Protein AF-A0A1X1VNE7-F1 (afdb_monomer_lite)

Foldseek 3Di:
DDDDDPDDPPPDDDDLVVLVVVLVVLVVVLCVCVVDPVSLVVQLVVCVVVVHDPSSVVSVVVSVVSVVVSVVSVVVSVVVVVVVD

Sequence (85 aa):
MTSNHPGEPATIAYPIGSLVHLAELLGEIDEFLRSGTDVTDLLTVFMTRRGRAHPGFRACNLIDDLSFTAHHIHCLVDDIVRQRS

Secondary structure (DSSP, 8-state):
---------------HHHHHHHHHHHHHHHHHHHS-HHHHHHHHHHHHHTT-SSHHHHHHHHHHHHHHHHHHHHHHHHHHHHHT-

Structure (mmCIF, N/CA/C/O backbone):
data_AF-A0A1X1VNE7-F1
#
_entry.id   AF-A0A1X1VNE7-F1
#
loop_
_atom_site.group_PDB
_atom_site.id
_atom_site.type_symbol
_atom_site.label_atom_id
_atom_site.label_alt_id
_atom_site.label_comp_id
_atom_site.label_asym_id
_atom_site.label_entity_id
_atom_site.label_seq_id
_atom_site.pdbx_PDB_ins_code
_atom_site.Cartn_x
_atom_site.Cartn_y
_atom_site.Cartn_z
_atom_site.occupancy
_atom_site.B_iso_or_equiv
_atom_site.auth_seq_id
_atom_site.auth_comp_id
_atom_site.auth_asym_id
_atom_site.auth_atom_id
_atom_site.pdbx_PDB_model_num
ATOM 1 N N . MET A 1 1 ? 8.765 43.460 -13.869 1.00 39.00 1 MET A N 1
ATOM 2 C CA . MET A 1 1 ? 7.975 42.317 -14.374 1.00 39.00 1 MET A CA 1
ATOM 3 C C . MET A 1 1 ? 8.899 41.114 -14.476 1.00 39.00 1 MET A C 1
ATOM 5 O O . MET A 1 1 ? 9.622 40.994 -15.453 1.00 39.00 1 MET A O 1
ATOM 9 N N . THR A 1 2 ? 8.959 40.281 -13.439 1.00 49.00 2 THR A N 1
ATOM 10 C CA . THR A 1 2 ? 9.710 39.017 -13.453 1.00 49.00 2 THR A CA 1
ATOM 11 C C . THR A 1 2 ? 8.749 37.904 -13.848 1.00 49.00 2 THR A C 1
ATOM 13 O O . THR A 1 2 ? 7.790 37.624 -13.133 1.00 49.00 2 THR A O 1
ATOM 16 N N . SER A 1 3 ? 8.971 37.326 -15.026 1.00 48.28 3 SER A N 1
ATOM 17 C CA . SER A 1 3 ? 8.251 36.149 -15.505 1.00 48.28 3 SER A CA 1
ATOM 18 C C . SER A 1 3 ? 8.655 34.944 -14.653 1.00 48.28 3 SER A C 1
ATOM 20 O O . SER A 1 3 ? 9.791 34.488 -14.749 1.00 48.28 3 SER A O 1
ATOM 22 N N . ASN A 1 4 ? 7.741 34.433 -13.827 1.00 47.62 4 ASN A N 1
ATOM 23 C CA . ASN A 1 4 ? 7.891 33.127 -13.187 1.00 47.62 4 ASN A CA 1
ATOM 24 C C . ASN A 1 4 ? 7.742 32.052 -14.267 1.00 47.62 4 ASN A C 1
ATOM 26 O O . ASN A 1 4 ? 6.636 31.796 -14.738 1.00 47.62 4 ASN A O 1
ATOM 30 N N . HIS A 1 5 ? 8.851 31.438 -14.674 1.00 59.19 5 HIS A N 1
ATOM 31 C CA . HIS A 1 5 ? 8.796 30.184 -15.416 1.00 59.19 5 HIS A CA 1
ATOM 32 C C . HIS A 1 5 ? 8.375 29.087 -14.421 1.00 59.19 5 HIS A C 1
ATOM 34 O O . HIS A 1 5 ? 9.033 28.955 -13.384 1.00 59.19 5 HIS A O 1
ATOM 40 N N . PRO A 1 6 ? 7.272 28.352 -14.651 1.00 60.47 6 PRO A N 1
ATOM 41 C CA . PRO A 1 6 ? 6.917 27.227 -13.798 1.00 60.47 6 PRO A CA 1
ATOM 42 C C . PRO A 1 6 ? 8.030 26.189 -13.950 1.00 60.47 6 PRO A C 1
ATOM 44 O O . PRO A 1 6 ? 8.276 25.715 -15.056 1.00 60.47 6 PRO A O 1
ATOM 47 N N . GLY A 1 7 ? 8.765 25.925 -12.866 1.00 56.50 7 GLY A N 1
ATOM 48 C CA . GLY A 1 7 ? 9.894 25.001 -12.880 1.00 56.50 7 GLY A CA 1
ATOM 49 C C . GLY A 1 7 ? 9.462 23.660 -13.461 1.00 56.50 7 GLY A C 1
ATOM 50 O O . GLY A 1 7 ? 8.518 23.050 -12.957 1.00 56.50 7 GLY A O 1
ATOM 51 N N . GLU A 1 8 ? 10.121 23.237 -14.538 1.00 58.25 8 GLU A N 1
ATOM 52 C CA . GLU A 1 8 ? 9.934 21.900 -15.086 1.00 58.25 8 GLU A CA 1
ATOM 53 C C . GLU A 1 8 ? 10.126 20.872 -13.962 1.00 58.25 8 GLU A C 1
ATOM 55 O O . GLU A 1 8 ? 11.021 21.041 -13.123 1.00 58.25 8 GLU A O 1
ATOM 60 N N . PRO A 1 9 ? 9.288 19.823 -13.896 1.00 62.03 9 PRO A N 1
ATOM 61 C CA . PRO A 1 9 ? 9.457 18.782 -12.901 1.00 62.03 9 PRO A CA 1
ATOM 62 C C . PRO A 1 9 ? 10.845 18.171 -13.080 1.00 62.03 9 PRO A C 1
ATOM 64 O O . PRO A 1 9 ? 11.154 17.575 -14.114 1.00 62.03 9 PRO A O 1
ATOM 67 N N . ALA A 1 10 ? 11.695 18.343 -12.068 1.00 60.41 10 ALA A N 1
ATOM 68 C CA . ALA A 1 10 ? 13.009 17.731 -12.042 1.00 60.41 10 ALA A CA 1
ATOM 69 C C . ALA A 1 10 ? 12.830 16.215 -12.185 1.00 60.41 10 ALA A C 1
ATOM 71 O O . ALA A 1 10 ? 12.298 15.550 -11.296 1.00 60.41 10 ALA A O 1
ATOM 72 N N . THR A 1 11 ? 13.234 15.676 -13.333 1.00 65.06 11 THR A N 1
ATOM 73 C CA . THR A 1 11 ? 13.165 14.239 -13.585 1.00 65.06 11 THR A CA 1
ATOM 74 C C . THR A 1 11 ? 14.314 13.590 -12.828 1.00 65.06 11 THR A C 1
ATOM 76 O O . THR A 1 11 ? 15.470 13.661 -13.245 1.00 65.06 11 THR A O 1
ATOM 79 N N . ILE A 1 12 ? 14.012 13.000 -11.672 1.00 68.69 12 ILE A N 1
ATOM 80 C CA . ILE A 1 12 ? 14.994 12.233 -10.908 1.00 68.69 12 ILE A CA 1
ATOM 81 C C . ILE A 1 12 ? 15.187 10.897 -11.627 1.00 68.69 12 ILE A C 1
ATOM 83 O O . ILE A 1 12 ? 14.300 10.046 -11.633 1.00 68.69 12 ILE A O 1
ATOM 87 N N . ALA A 1 13 ? 16.350 10.718 -12.250 1.00 72.75 13 ALA A N 1
ATOM 88 C CA . ALA A 1 13 ? 16.731 9.442 -12.836 1.00 72.75 13 ALA A CA 1
ATOM 89 C C . ALA A 1 13 ? 17.126 8.467 -11.717 1.00 72.75 13 ALA A C 1
ATOM 91 O O . ALA A 1 13 ? 18.176 8.619 -11.091 1.00 72.75 13 ALA A O 1
ATOM 92 N N . TYR A 1 14 ? 16.288 7.463 -11.465 1.00 74.50 14 TYR A N 1
ATOM 93 C CA . TYR A 1 14 ? 16.616 6.368 -10.556 1.00 74.50 14 TYR A CA 1
ATOM 94 C C . TYR A 1 14 ? 17.333 5.239 -11.310 1.00 74.50 14 TYR A C 1
ATOM 96 O O . TYR A 1 14 ? 16.913 4.877 -12.415 1.00 74.50 14 TYR A O 1
ATOM 104 N N . PRO A 1 15 ? 18.398 4.640 -10.744 1.00 85.62 15 PRO A N 1
ATOM 105 C CA . PRO A 1 15 ? 18.987 3.430 -11.304 1.00 85.62 15 PRO A CA 1
ATOM 106 C C . PRO A 1 15 ? 17.943 2.311 -11.389 1.00 85.62 15 PRO A C 1
ATOM 108 O O . PRO A 1 15 ? 17.231 2.052 -10.420 1.00 85.62 15 PRO A O 1
ATOM 111 N N . ILE A 1 16 ? 17.886 1.606 -12.524 1.00 85.31 16 ILE A N 1
ATOM 112 C CA . ILE A 1 16 ? 16.895 0.538 -12.751 1.00 85.31 16 ILE A CA 1
ATOM 113 C C . ILE A 1 16 ? 16.946 -0.546 -11.665 1.00 85.31 16 ILE A C 1
ATOM 115 O O . ILE A 1 16 ? 15.905 -0.986 -11.199 1.00 85.31 16 ILE A O 1
ATOM 119 N N . GLY A 1 17 ? 18.143 -0.909 -11.189 1.00 86.62 17 GLY A N 1
ATOM 120 C CA . GLY A 1 17 ? 18.301 -1.887 -10.108 1.00 86.62 17 GLY A CA 1
ATOM 121 C C . GLY A 1 17 ? 17.687 -1.424 -8.783 1.00 86.62 17 GLY A C 1
ATOM 122 O O . GLY A 1 17 ? 17.151 -2.237 -8.041 1.00 86.62 17 GLY A O 1
ATOM 123 N N . SER A 1 18 ? 17.691 -0.116 -8.508 1.00 89.88 18 SER A N 1
ATOM 124 C CA . SER A 1 18 ? 17.014 0.445 -7.334 1.00 89.88 18 SER A CA 1
ATOM 125 C C . SER A 1 18 ? 15.493 0.399 -7.474 1.00 89.88 18 SER A C 1
ATOM 127 O O . SER A 1 18 ? 14.811 0.169 -6.482 1.00 89.88 18 SER A O 1
ATOM 129 N N . LEU A 1 19 ? 14.961 0.588 -8.688 1.00 88.94 19 LEU A N 1
ATOM 130 C CA . LEU A 1 19 ? 13.525 0.461 -8.956 1.00 88.94 19 LEU A CA 1
ATOM 131 C C . LEU A 1 19 ? 13.052 -0.993 -8.863 1.00 88.94 19 LEU A C 1
ATOM 133 O O . LEU A 1 19 ? 11.998 -1.233 -8.289 1.00 88.94 19 LEU A O 1
ATOM 137 N N . VAL A 1 20 ? 13.845 -1.949 -9.361 1.00 90.25 20 VAL A N 1
ATOM 138 C CA . VAL A 1 20 ? 13.576 -3.392 -9.214 1.00 90.25 20 VAL A CA 1
ATOM 139 C C . VAL A 1 20 ? 13.492 -3.762 -7.735 1.00 90.25 20 VAL A C 1
ATOM 141 O O . VAL A 1 20 ? 12.481 -4.296 -7.296 1.00 90.25 20 VAL A O 1
ATOM 144 N N . HIS A 1 21 ? 14.508 -3.391 -6.952 1.00 92.38 21 HIS A N 1
ATOM 145 C CA . HIS A 1 21 ? 14.526 -3.687 -5.521 1.00 92.38 21 HIS A CA 1
ATOM 146 C C . HIS A 1 21 ? 13.362 -3.025 -4.766 1.00 92.38 21 HIS A C 1
ATOM 148 O O . HIS A 1 21 ? 12.783 -3.617 -3.859 1.00 92.38 21 HIS A O 1
ATOM 154 N N . LEU A 1 22 ? 12.996 -1.797 -5.146 1.00 92.69 22 LEU A N 1
ATOM 155 C CA . LEU A 1 22 ? 11.841 -1.115 -4.570 1.00 92.69 22 LEU A CA 1
ATOM 156 C C . LEU A 1 22 ? 10.528 -1.828 -4.920 1.00 92.69 22 LEU A C 1
ATOM 158 O O . LEU A 1 22 ? 9.670 -1.942 -4.052 1.00 92.69 22 LEU A O 1
ATOM 162 N N . ALA A 1 23 ? 10.373 -2.305 -6.157 1.00 91.62 23 ALA A N 1
ATOM 163 C CA . ALA A 1 23 ? 9.201 -3.071 -6.573 1.00 91.62 23 ALA A CA 1
ATOM 164 C C . ALA A 1 23 ? 9.054 -4.339 -5.720 1.00 91.62 23 ALA A C 1
ATOM 166 O O . ALA A 1 23 ? 8.011 -4.540 -5.108 1.00 91.62 23 ALA A O 1
ATOM 167 N N . GLU A 1 24 ? 10.133 -5.119 -5.599 1.00 93.69 24 GLU A N 1
ATOM 168 C CA . GLU A 1 24 ? 10.184 -6.333 -4.775 1.00 93.69 24 GLU A CA 1
ATOM 169 C C . GLU A 1 24 ? 9.801 -6.047 -3.317 1.00 93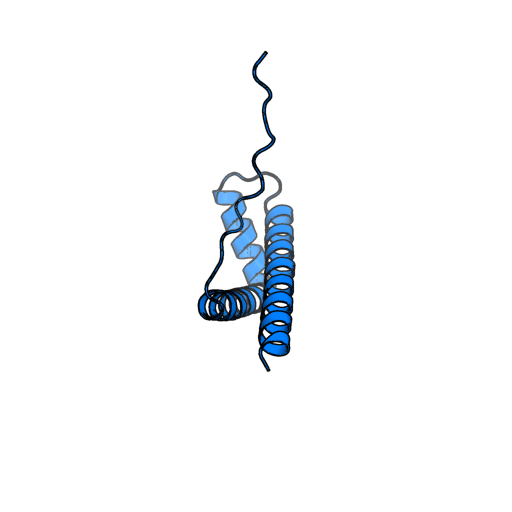.69 24 GLU A C 1
ATOM 171 O O . GLU A 1 24 ? 8.896 -6.683 -2.781 1.00 93.69 24 GLU A O 1
ATOM 176 N N . LEU A 1 25 ? 10.424 -5.038 -2.697 1.00 96.25 25 LEU A N 1
ATOM 177 C CA . LEU A 1 25 ? 10.132 -4.659 -1.314 1.00 96.25 25 LEU A CA 1
ATOM 178 C C . LEU A 1 25 ? 8.666 -4.251 -1.125 1.00 96.25 25 LEU A C 1
ATOM 180 O O . LEU A 1 25 ? 8.030 -4.639 -0.148 1.00 96.25 25 LEU A O 1
ATOM 184 N N . LEU A 1 26 ? 8.123 -3.441 -2.035 1.00 95.19 26 LEU A N 1
ATOM 185 C CA . LEU A 1 26 ? 6.729 -3.012 -1.953 1.00 95.19 26 LEU A CA 1
ATOM 186 C C . LEU A 1 26 ? 5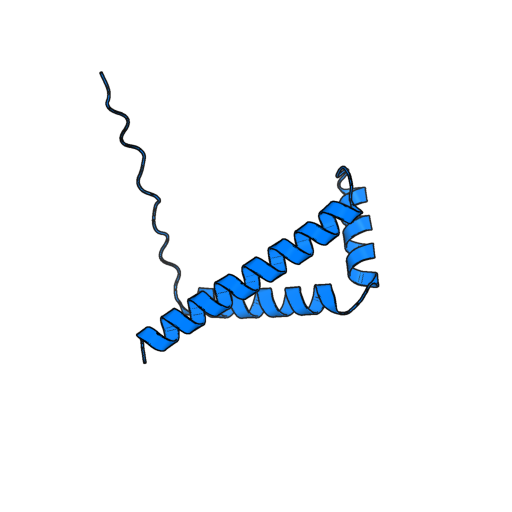.770 -4.187 -2.153 1.00 95.19 26 LEU A C 1
ATOM 188 O O . LEU A 1 26 ? 4.760 -4.238 -1.458 1.00 95.19 26 LEU A O 1
ATOM 192 N N . GLY A 1 27 ? 6.100 -5.130 -3.038 1.00 92.69 27 GLY A N 1
ATOM 193 C CA . GLY A 1 27 ? 5.349 -6.368 -3.231 1.00 92.69 27 GLY A CA 1
ATOM 194 C C . GLY A 1 27 ? 5.298 -7.228 -1.967 1.00 92.69 27 GLY A C 1
ATOM 195 O O . GLY A 1 27 ? 4.215 -7.643 -1.559 1.00 92.69 27 GLY A O 1
ATOM 196 N N . GLU A 1 28 ? 6.432 -7.424 -1.287 1.00 95.19 28 GLU A N 1
ATOM 197 C CA . GLU A 1 28 ? 6.481 -8.178 -0.025 1.00 95.19 28 GLU A CA 1
ATOM 198 C C . GLU A 1 28 ? 5.638 -7.525 1.079 1.00 95.19 28 GLU A C 1
ATOM 200 O O . GLU A 1 28 ? 4.903 -8.204 1.800 1.00 95.19 28 GLU A O 1
ATOM 205 N N . ILE A 1 29 ? 5.715 -6.196 1.219 1.00 94.00 29 ILE A N 1
ATOM 206 C CA . ILE A 1 29 ? 4.925 -5.473 2.225 1.00 94.00 29 ILE A CA 1
ATOM 207 C C . ILE A 1 29 ? 3.435 -5.544 1.872 1.00 94.00 29 ILE A C 1
ATOM 209 O O . ILE A 1 29 ? 2.605 -5.737 2.758 1.00 94.00 29 ILE A O 1
ATOM 213 N N . ASP A 1 30 ? 3.087 -5.405 0.596 1.00 92.06 30 ASP A N 1
ATOM 214 C CA . ASP A 1 30 ? 1.714 -5.492 0.104 1.00 92.06 30 ASP A CA 1
ATOM 215 C C . ASP A 1 30 ? 1.094 -6.873 0.376 1.00 92.06 30 ASP A C 1
ATOM 217 O O . ASP A 1 30 ? -0.023 -6.974 0.890 1.00 92.06 30 ASP A O 1
ATOM 221 N N . GLU A 1 31 ? 1.838 -7.949 0.117 1.00 91.06 31 GLU A N 1
ATOM 222 C CA . GLU A 1 31 ? 1.429 -9.311 0.466 1.00 91.06 31 GLU A CA 1
ATOM 223 C C . GLU A 1 31 ? 1.281 -9.482 1.985 1.00 91.06 31 GLU A C 1
ATOM 225 O O . GLU A 1 31 ? 0.258 -9.984 2.460 1.00 91.06 31 GLU A O 1
ATOM 230 N N . PHE A 1 32 ? 2.249 -8.991 2.765 1.00 90.81 32 PHE A N 1
ATOM 231 C CA . PHE A 1 32 ? 2.197 -9.043 4.224 1.00 90.81 32 PHE A CA 1
ATOM 232 C C . PHE A 1 32 ? 0.960 -8.330 4.786 1.00 90.81 32 PHE A C 1
ATOM 234 O O . PHE A 1 32 ? 0.269 -8.885 5.644 1.00 90.81 32 PHE A O 1
ATOM 241 N N . LEU A 1 33 ? 0.630 -7.134 4.290 1.00 88.81 33 LEU A N 1
ATOM 242 C CA . LEU A 1 33 ? -0.543 -6.383 4.745 1.00 88.81 33 LEU A CA 1
ATOM 243 C C . LEU A 1 33 ? -1.866 -7.082 4.404 1.00 88.81 33 LEU A C 1
ATOM 245 O O . LEU A 1 33 ? -2.843 -6.902 5.131 1.00 88.81 33 LEU A O 1
ATOM 249 N N . ARG A 1 34 ? -1.899 -7.911 3.352 1.00 83.19 34 ARG A N 1
ATOM 250 C CA . ARG A 1 34 ? -3.080 -8.708 2.975 1.00 83.19 34 ARG A CA 1
ATOM 251 C C . ARG A 1 34 ? -3.120 -10.110 3.577 1.00 83.19 34 ARG A C 1
ATOM 253 O O . ARG A 1 34 ? -4.123 -10.801 3.409 1.00 83.19 34 ARG A O 1
ATOM 260 N N . SER A 1 35 ? -2.080 -10.525 4.296 1.00 84.75 35 SER A N 1
ATOM 261 C CA . SER A 1 35 ? -1.976 -11.878 4.861 1.00 84.75 35 SER A CA 1
ATOM 262 C C . SER A 1 35 ? -3.046 -12.210 5.913 1.00 84.75 35 SER A C 1
ATOM 264 O O . SER A 1 35 ? -3.276 -13.386 6.196 1.00 84.75 35 SER A O 1
ATOM 266 N N . GLY A 1 36 ? -3.739 -11.210 6.474 1.00 77.62 36 GLY A N 1
ATOM 267 C CA . GLY A 1 36 ? -4.859 -11.446 7.383 1.00 77.62 36 GLY A CA 1
ATOM 268 C C . GLY A 1 36 ? -5.466 -10.186 8.003 1.00 77.62 36 GLY A C 1
ATOM 269 O O . GLY A 1 36 ? -4.892 -9.097 7.967 1.00 77.62 36 GLY A O 1
ATOM 270 N N . THR A 1 37 ? -6.638 -10.358 8.618 1.00 73.44 37 THR A N 1
ATOM 271 C CA . THR A 1 37 ? -7.391 -9.300 9.318 1.00 73.44 37 THR A CA 1
ATOM 272 C C . THR A 1 37 ? -6.600 -8.653 10.457 1.00 73.44 37 THR A C 1
ATOM 274 O O . THR A 1 37 ? -6.665 -7.437 10.635 1.00 73.44 37 THR A O 1
ATOM 277 N N . ASP A 1 38 ? -5.775 -9.431 11.158 1.00 89.69 38 ASP A N 1
ATOM 278 C CA . ASP A 1 38 ? -5.023 -8.980 12.334 1.00 89.69 38 ASP A CA 1
ATOM 279 C C . ASP A 1 38 ? -4.046 -7.837 12.010 1.00 89.69 38 ASP A C 1
ATOM 281 O O . ASP A 1 38 ? -3.817 -6.946 12.830 1.00 89.69 38 ASP A O 1
ATOM 285 N N . VAL A 1 39 ? -3.489 -7.814 10.794 1.00 89.06 39 VAL A N 1
ATOM 286 C CA . VAL A 1 39 ? -2.536 -6.775 10.376 1.00 89.06 39 VAL A CA 1
ATOM 287 C C . VAL A 1 39 ? -3.237 -5.426 10.200 1.00 89.06 39 VAL A C 1
ATOM 289 O O . VAL A 1 39 ? -2.713 -4.393 10.628 1.00 89.06 39 VAL A O 1
ATOM 292 N N . THR A 1 40 ? -4.454 -5.426 9.651 1.00 89.12 40 THR A N 1
ATOM 293 C CA . THR A 1 40 ? -5.267 -4.206 9.503 1.00 89.12 40 THR A CA 1
ATOM 294 C C . THR A 1 40 ? -5.692 -3.657 10.867 1.00 89.12 40 THR A C 1
ATOM 296 O O . THR A 1 40 ? -5.666 -2.440 11.086 1.00 89.12 40 THR A O 1
ATOM 299 N N . ASP A 1 41 ? -6.004 -4.535 11.821 1.00 92.94 41 ASP A N 1
ATOM 300 C CA . ASP A 1 41 ? -6.341 -4.143 13.191 1.00 92.94 41 ASP A CA 1
ATOM 301 C C . ASP A 1 41 ? -5.134 -3.543 13.922 1.00 92.94 41 ASP A C 1
ATOM 303 O O . ASP A 1 41 ? -5.235 -2.472 14.529 1.00 92.94 41 ASP A O 1
ATOM 307 N N . LEU A 1 42 ? -3.956 -4.163 13.804 1.00 94.38 42 LEU A N 1
ATOM 308 C CA . LEU A 1 42 ? -2.706 -3.621 14.346 1.00 94.38 42 LEU A CA 1
ATOM 309 C C . LEU A 1 42 ? -2.374 -2.247 13.749 1.00 94.38 42 LEU A C 1
ATOM 311 O O . LEU A 1 42 ? -1.994 -1.324 14.480 1.00 94.38 42 LEU A O 1
ATOM 315 N N . LEU A 1 43 ? -2.568 -2.079 12.439 1.00 92.94 43 LEU A N 1
ATOM 316 C CA . LEU A 1 43 ? -2.371 -0.806 11.752 1.00 92.94 43 LEU A CA 1
ATOM 317 C C . LEU A 1 43 ? -3.378 0.249 12.233 1.00 92.94 43 LEU A C 1
ATOM 319 O O . LEU A 1 43 ? -3.012 1.397 12.492 1.00 92.94 43 LEU A O 1
ATOM 323 N N . THR A 1 44 ? -4.629 -0.148 12.456 1.00 95.19 44 THR A N 1
ATOM 324 C CA . THR A 1 44 ? -5.678 0.708 13.025 1.00 95.19 44 THR A CA 1
ATOM 325 C C . THR A 1 44 ? -5.328 1.160 14.445 1.00 95.19 44 THR A C 1
ATOM 327 O O . THR A 1 44 ? -5.437 2.348 14.773 1.00 95.19 44 THR A O 1
ATOM 330 N N . VAL A 1 45 ? -4.832 0.252 15.290 1.00 96.56 45 VAL A N 1
ATOM 331 C CA . VAL A 1 45 ? -4.345 0.578 16.640 1.00 96.56 45 VAL A CA 1
ATOM 332 C C . VAL A 1 45 ? -3.173 1.556 16.567 1.00 96.56 45 VAL A C 1
ATOM 334 O O . VAL A 1 45 ? -3.141 2.545 17.304 1.00 96.56 45 VAL A O 1
ATOM 337 N N . PHE A 1 46 ? -2.228 1.335 15.655 1.00 95.06 46 PHE A N 1
ATOM 338 C CA . PHE A 1 46 ? -1.108 2.247 15.437 1.00 95.06 46 PHE A CA 1
ATOM 339 C C . PHE A 1 46 ? -1.574 3.655 15.026 1.00 95.06 46 PHE A C 1
ATOM 341 O O . PHE A 1 46 ? -1.123 4.649 15.605 1.00 95.06 46 PHE A O 1
ATOM 348 N N . MET A 1 47 ? -2.521 3.761 14.090 1.00 96.38 47 MET A N 1
ATOM 349 C CA . MET A 1 47 ? -3.089 5.043 13.653 1.00 96.38 47 MET A CA 1
ATOM 350 C C . MET A 1 47 ? -3.850 5.754 14.778 1.00 96.38 47 MET A C 1
ATOM 352 O O . MET A 1 47 ? -3.768 6.979 14.905 1.00 96.38 47 MET A O 1
ATOM 356 N N . THR A 1 48 ? -4.527 4.990 15.637 1.00 97.12 48 THR A N 1
ATOM 357 C CA . THR A 1 48 ? -5.199 5.507 16.837 1.00 97.12 48 THR A CA 1
ATOM 358 C C . THR A 1 48 ? -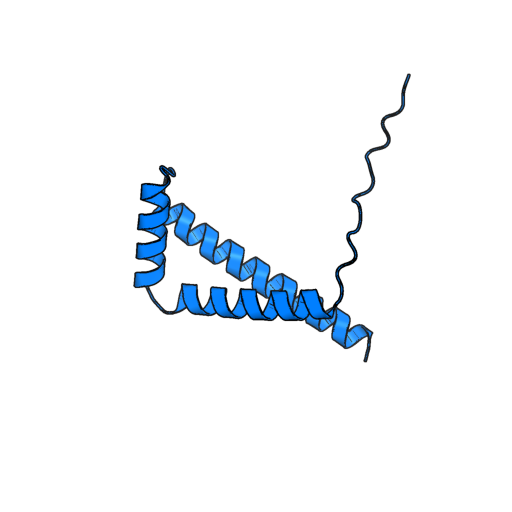4.188 6.122 17.804 1.00 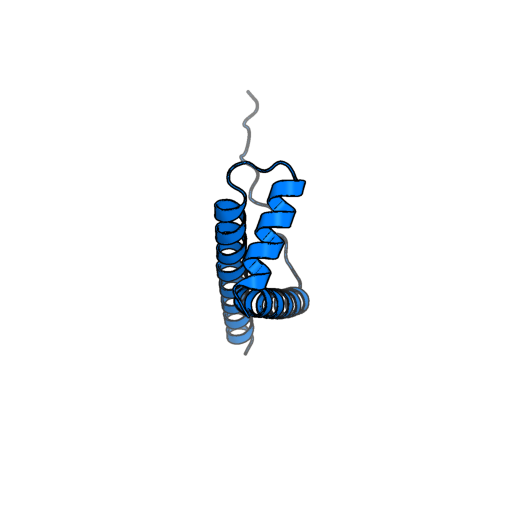97.12 48 THR A C 1
ATOM 360 O O . THR A 1 48 ? -4.353 7.263 18.229 1.00 97.12 48 THR A O 1
ATOM 363 N N . ARG A 1 49 ? -3.084 5.417 18.093 1.00 96.62 49 ARG A N 1
ATOM 364 C CA . ARG A 1 49 ? -1.995 5.920 18.957 1.00 96.62 49 ARG A CA 1
ATOM 365 C C . ARG A 1 49 ? -1.318 7.171 18.392 1.00 96.62 49 ARG A C 1
ATOM 367 O O . ARG A 1 49 ? -0.836 8.004 19.149 1.00 96.62 49 ARG A O 1
ATOM 374 N N . ARG A 1 50 ? -1.307 7.325 17.065 1.00 95.06 50 ARG A N 1
ATOM 375 C CA . ARG A 1 50 ? -0.832 8.525 16.355 1.00 95.06 50 ARG A CA 1
ATOM 376 C C . ARG A 1 50 ? -1.825 9.699 16.396 1.00 95.06 50 ARG A C 1
ATOM 378 O O . ARG A 1 50 ? -1.521 10.742 15.822 1.00 95.06 50 ARG A O 1
ATOM 385 N N . GLY A 1 51 ? -2.999 9.541 17.013 1.00 94.62 51 GLY A N 1
ATOM 386 C CA . GLY A 1 51 ? -4.029 10.580 17.090 1.00 94.62 51 GLY A CA 1
ATOM 387 C C . GLY A 1 51 ? -4.703 10.880 15.749 1.00 94.62 51 GLY A C 1
ATOM 388 O O . GLY A 1 51 ? -5.171 11.996 15.525 1.00 94.62 51 GLY A O 1
ATOM 389 N N . ARG A 1 52 ? -4.719 9.922 14.812 1.00 91.50 52 ARG A N 1
ATOM 390 C CA . ARG A 1 52 ? -5.355 10.121 13.505 1.00 91.50 52 ARG A CA 1
ATOM 391 C C . ARG A 1 52 ? -6.879 10.038 13.622 1.00 91.50 52 ARG A C 1
ATOM 393 O O . ARG A 1 52 ? -7.411 9.106 14.217 1.00 91.50 52 ARG A O 1
ATOM 400 N N . ALA A 1 53 ? -7.580 10.967 12.975 1.00 92.75 53 ALA A N 1
ATOM 401 C CA . ALA A 1 53 ? -9.023 10.857 12.771 1.00 92.75 53 ALA A CA 1
ATOM 402 C C . ALA A 1 53 ? -9.347 9.689 11.823 1.00 92.75 53 ALA A C 1
ATOM 404 O O . ALA A 1 53 ? -8.665 9.524 10.808 1.00 92.75 53 ALA A O 1
ATOM 405 N N . HIS A 1 54 ? -10.393 8.921 12.146 1.00 94.69 54 HIS A N 1
ATOM 406 C CA . HIS A 1 54 ? -10.859 7.743 11.396 1.00 94.69 54 HIS A CA 1
ATOM 407 C C . HIS A 1 54 ? -9.751 6.697 11.146 1.00 94.69 54 HIS A C 1
ATOM 409 O O . HIS A 1 54 ? -9.398 6.423 9.999 1.00 94.69 54 HIS A O 1
ATOM 415 N N . PRO A 1 55 ? -9.170 6.113 12.208 1.00 93.62 55 PRO A N 1
ATOM 416 C CA . PRO A 1 55 ? -7.964 5.293 12.104 1.00 93.62 55 PRO A CA 1
ATOM 417 C C . PRO A 1 55 ? -8.155 4.029 11.257 1.00 93.62 55 PRO A C 1
ATOM 419 O O . PRO A 1 55 ? -7.262 3.714 10.478 1.00 93.62 55 PRO A O 1
ATOM 422 N N . GLY A 1 56 ? -9.314 3.366 11.342 1.00 92.62 56 GLY A N 1
ATOM 423 C CA . GLY A 1 56 ? -9.614 2.185 10.521 1.00 92.62 56 GLY A CA 1
ATOM 424 C C . GLY A 1 56 ? -9.695 2.517 9.034 1.00 92.62 56 GLY A C 1
ATOM 425 O O . GLY A 1 56 ? -9.025 1.898 8.220 1.00 92.62 56 GLY A O 1
ATOM 426 N N . PHE A 1 57 ? -10.414 3.588 8.685 1.00 93.94 57 PHE A N 1
ATOM 427 C CA . PHE A 1 57 ? -10.482 4.068 7.302 1.00 93.94 57 PHE A CA 1
ATOM 428 C C . PHE A 1 57 ? -9.095 4.432 6.752 1.00 93.94 57 PHE A C 1
ATOM 430 O O . PHE A 1 57 ? -8.753 4.097 5.625 1.00 93.94 57 PHE A O 1
ATOM 437 N N . ARG A 1 58 ? -8.252 5.077 7.567 1.00 94.00 58 ARG A N 1
ATOM 438 C CA . ARG A 1 58 ? -6.877 5.409 7.172 1.00 94.00 58 ARG A CA 1
ATOM 439 C C . ARG A 1 58 ? -5.975 4.192 7.020 1.00 94.00 58 ARG A C 1
ATOM 441 O O . ARG A 1 58 ? -5.073 4.245 6.194 1.00 94.00 58 ARG A O 1
ATOM 448 N N . ALA A 1 59 ? -6.177 3.154 7.826 1.00 92.88 59 ALA A N 1
ATOM 449 C CA . ALA A 1 59 ? -5.456 1.898 7.684 1.00 92.88 59 ALA A CA 1
ATOM 450 C C . ALA A 1 59 ? -5.802 1.238 6.343 1.00 92.88 59 ALA A C 1
ATOM 452 O O . ALA A 1 59 ? -4.885 0.931 5.590 1.00 92.88 59 ALA A O 1
ATOM 453 N N . CYS A 1 60 ? -7.093 1.134 6.007 1.00 91.94 60 CYS A N 1
ATOM 454 C CA . CYS A 1 60 ? -7.534 0.607 4.714 1.00 91.94 60 CYS A CA 1
ATOM 455 C C . CYS A 1 60 ? -6.946 1.403 3.543 1.00 91.94 60 CYS A C 1
ATOM 457 O O . CYS A 1 60 ? -6.292 0.821 2.687 1.00 91.94 60 CYS A O 1
ATOM 459 N N . ASN A 1 61 ? -7.076 2.734 3.559 1.00 93.50 61 ASN A N 1
ATOM 460 C CA . ASN A 1 61 ? -6.532 3.564 2.481 1.00 93.50 61 ASN A CA 1
ATOM 461 C C . ASN A 1 61 ? -5.015 3.416 2.334 1.00 93.50 61 ASN A C 1
ATOM 463 O O . ASN A 1 61 ? -4.514 3.429 1.222 1.00 93.50 61 ASN A O 1
ATOM 467 N N . LEU A 1 62 ? -4.274 3.287 3.440 1.00 92.31 62 LEU A N 1
ATOM 468 C CA . LEU A 1 62 ? -2.825 3.102 3.371 1.00 92.31 62 LEU A CA 1
ATOM 469 C C . LEU A 1 62 ? -2.452 1.759 2.731 1.00 92.31 62 LEU A C 1
ATOM 471 O O . LEU A 1 62 ? -1.465 1.695 2.003 1.00 92.31 62 LEU A O 1
ATOM 475 N N . ILE A 1 63 ? -3.221 0.705 3.014 1.00 92.44 63 ILE A N 1
ATOM 476 C CA . ILE A 1 63 ? -3.045 -0.600 2.371 1.00 92.44 63 ILE A CA 1
ATOM 477 C C . ILE A 1 63 ? -3.304 -0.456 0.868 1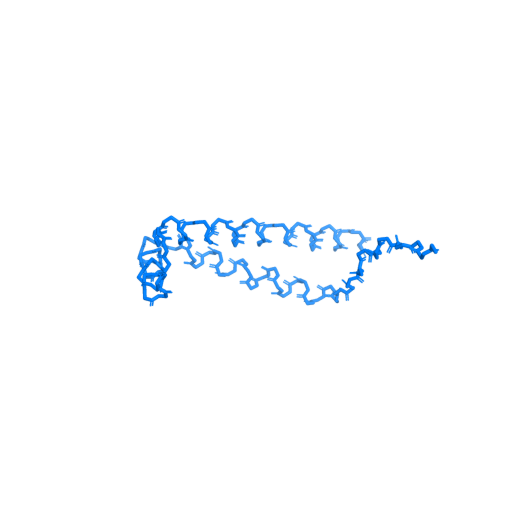.00 92.44 63 ILE A C 1
ATOM 479 O O . ILE A 1 63 ? -2.435 -0.818 0.083 1.00 92.44 63 ILE A O 1
ATOM 483 N N . ASP A 1 64 ? -4.424 0.155 0.474 1.00 93.00 64 ASP A N 1
ATOM 484 C CA . ASP A 1 64 ? -4.766 0.373 -0.938 1.00 93.00 64 ASP A CA 1
ATOM 485 C C . ASP A 1 64 ? -3.711 1.224 -1.668 1.00 93.00 64 ASP A C 1
ATOM 487 O O . ASP A 1 64 ? -3.267 0.873 -2.763 1.00 93.00 64 ASP A O 1
ATOM 491 N N . ASP A 1 65 ? -3.258 2.321 -1.055 1.00 94.62 65 ASP A N 1
ATOM 492 C CA . ASP A 1 65 ? -2.220 3.194 -1.611 1.00 94.62 65 ASP A CA 1
ATOM 493 C C . ASP A 1 65 ? -0.910 2.426 -1.831 1.00 94.62 65 ASP A C 1
ATOM 495 O O . ASP A 1 65 ? -0.264 2.578 -2.875 1.00 94.62 65 ASP A O 1
ATOM 499 N N . LEU A 1 66 ? -0.518 1.576 -0.873 1.00 94.12 66 LEU A N 1
ATOM 500 C CA . LEU A 1 66 ? 0.655 0.720 -1.017 1.00 94.12 66 LEU A CA 1
ATOM 501 C C . LEU A 1 66 ? 0.469 -0.254 -2.181 1.00 94.12 66 LEU A C 1
ATOM 503 O O . LEU A 1 66 ? 1.356 -0.354 -3.027 1.00 94.12 66 LEU A O 1
ATOM 507 N N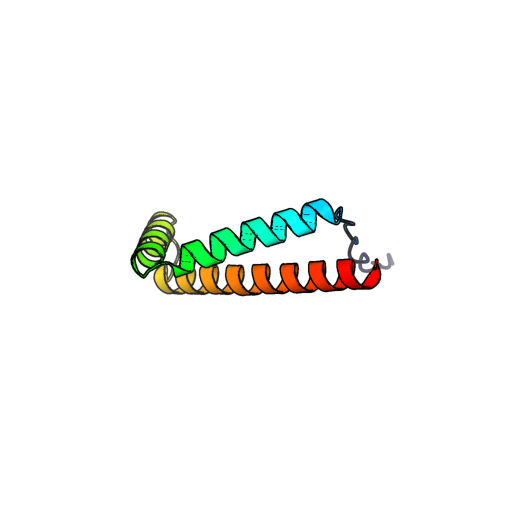 . SER A 1 67 ? -0.682 -0.921 -2.250 1.00 91.69 67 SER A N 1
ATOM 508 C CA . SER A 1 67 ? -1.022 -1.872 -3.306 1.00 91.69 67 SER A CA 1
ATOM 509 C C . SER A 1 67 ? -0.924 -1.263 -4.699 1.00 91.69 67 SER A C 1
ATOM 511 O O . SER A 1 67 ? -0.278 -1.819 -5.590 1.00 91.69 67 SER A O 1
ATOM 513 N N . PHE A 1 68 ? -1.538 -0.095 -4.896 1.00 94.12 68 PHE A N 1
ATOM 514 C CA . PHE A 1 68 ? -1.490 0.603 -6.177 1.00 94.12 68 PHE A CA 1
ATOM 515 C C . PHE A 1 68 ? -0.078 1.076 -6.513 1.00 94.12 68 PHE A C 1
ATOM 517 O O . PHE A 1 68 ? 0.338 0.985 -7.669 1.00 94.12 68 PHE A O 1
ATOM 524 N N . THR A 1 69 ? 0.682 1.530 -5.514 1.00 94.12 69 THR A N 1
ATOM 525 C CA . THR A 1 69 ? 2.073 1.955 -5.707 1.00 94.12 69 THR A CA 1
ATOM 526 C C . THR A 1 69 ? 2.965 0.778 -6.101 1.00 94.12 69 THR A C 1
ATOM 528 O O . THR A 1 69 ? 3.716 0.888 -7.069 1.00 94.12 69 THR A O 1
ATOM 531 N N . ALA A 1 70 ? 2.859 -0.354 -5.400 1.00 93.06 70 ALA A N 1
ATOM 532 C CA . ALA A 1 70 ? 3.606 -1.573 -5.694 1.00 93.06 70 ALA A CA 1
ATOM 533 C C . ALA A 1 70 ? 3.330 -2.040 -7.128 1.00 93.06 70 ALA A C 1
ATOM 535 O O . ALA A 1 70 ? 4.258 -2.225 -7.916 1.00 93.06 70 ALA A O 1
ATOM 536 N N . HIS A 1 71 ? 2.049 -2.131 -7.498 1.00 92.75 71 HIS A N 1
ATOM 537 C CA . HIS A 1 71 ? 1.635 -2.523 -8.841 1.00 92.75 71 HIS A CA 1
ATOM 538 C C . HIS A 1 71 ? 2.174 -1.574 -9.917 1.00 92.75 71 HIS A C 1
ATOM 540 O O . HIS A 1 71 ? 2.748 -2.022 -10.908 1.00 92.75 71 HIS A O 1
ATOM 546 N N . HIS A 1 72 ? 2.044 -0.261 -9.709 1.00 92.94 72 HIS A N 1
ATOM 547 C CA . HIS A 1 72 ? 2.531 0.736 -10.658 1.00 92.94 72 HIS A CA 1
ATOM 548 C C . HIS A 1 72 ? 4.044 0.632 -10.887 1.00 92.94 72 HIS A C 1
ATOM 550 O O . HIS A 1 72 ? 4.498 0.665 -12.031 1.00 92.94 72 HIS A O 1
ATOM 556 N N . ILE A 1 73 ? 4.826 0.478 -9.814 1.00 91.94 73 ILE A N 1
ATOM 557 C CA . ILE A 1 73 ? 6.286 0.373 -9.911 1.00 91.94 73 ILE A CA 1
ATOM 558 C C . ILE A 1 73 ? 6.693 -0.945 -10.578 1.00 91.94 73 ILE A C 1
ATOM 560 O O . ILE A 1 73 ? 7.598 -0.928 -11.411 1.00 91.94 73 ILE A O 1
ATOM 564 N N . HIS A 1 74 ? 6.003 -2.055 -10.300 1.00 91.31 74 HIS A N 1
ATOM 565 C CA . HIS A 1 74 ? 6.220 -3.313 -11.019 1.00 91.31 74 HIS A CA 1
ATOM 566 C C . HIS A 1 74 ? 5.999 -3.160 -12.527 1.00 91.31 74 HIS A C 1
ATOM 568 O O . HIS A 1 74 ? 6.884 -3.510 -13.305 1.00 91.31 74 HIS A O 1
ATOM 574 N N . CYS A 1 75 ? 4.876 -2.569 -12.947 1.00 91.81 75 CYS A N 1
ATOM 575 C CA . CYS A 1 75 ? 4.613 -2.326 -14.368 1.00 91.81 75 CYS A CA 1
ATOM 576 C C . CYS A 1 75 ? 5.685 -1.434 -15.008 1.00 91.81 75 CYS A C 1
ATOM 578 O O . CYS A 1 75 ? 6.162 -1.730 -16.100 1.00 91.81 75 CYS A O 1
ATOM 580 N N . LEU A 1 76 ? 6.106 -0.372 -14.312 1.00 91.19 76 LEU A N 1
ATOM 581 C CA . LEU A 1 76 ? 7.164 0.515 -14.790 1.00 91.19 76 LEU A CA 1
ATOM 582 C C . LEU A 1 76 ? 8.491 -0.233 -14.992 1.00 91.19 76 LEU A C 1
ATOM 584 O O . LEU A 1 76 ? 9.167 -0.038 -16.002 1.00 91.19 76 LEU A O 1
ATOM 588 N N . VAL A 1 77 ? 8.878 -1.075 -14.032 1.00 90.56 77 VAL A N 1
ATOM 589 C CA . VAL A 1 77 ? 10.099 -1.886 -14.116 1.00 90.56 77 VAL A CA 1
ATOM 590 C C . VAL A 1 77 ? 10.019 -2.862 -15.287 1.00 90.56 77 VAL A C 1
ATOM 592 O O . VAL A 1 77 ? 10.958 -2.917 -16.083 1.00 90.56 77 VAL A O 1
ATOM 595 N N . ASP A 1 78 ? 8.902 -3.575 -15.434 1.00 90.19 78 ASP A N 1
ATOM 596 C CA . ASP A 1 78 ? 8.687 -4.533 -16.520 1.00 90.19 78 ASP A CA 1
ATOM 597 C C . ASP A 1 78 ? 8.781 -3.866 -17.896 1.00 90.19 78 ASP A C 1
ATOM 599 O O . ASP A 1 78 ? 9.441 -4.389 -18.799 1.00 90.19 78 ASP A O 1
ATOM 603 N N . ASP A 1 79 ? 8.179 -2.687 -18.054 1.00 89.88 79 ASP A N 1
ATOM 604 C CA . ASP A 1 79 ? 8.244 -1.912 -19.292 1.00 89.88 79 ASP A CA 1
ATOM 605 C C . ASP A 1 79 ? 9.681 -1.487 -19.619 1.00 89.88 79 ASP A C 1
ATOM 607 O O . ASP A 1 79 ? 10.125 -1.624 -20.762 1.00 89.88 79 ASP A O 1
ATOM 611 N N . ILE A 1 80 ? 10.448 -1.026 -18.624 1.00 86.62 80 ILE A N 1
ATOM 612 C CA . ILE A 1 80 ? 11.851 -0.634 -18.827 1.00 86.62 80 ILE A CA 1
ATOM 613 C C . ILE A 1 80 ? 12.718 -1.846 -19.187 1.00 86.62 80 ILE A C 1
ATOM 615 O O . ILE A 1 80 ? 13.589 -1.741 -20.054 1.00 86.62 80 ILE A O 1
ATOM 619 N N . VAL A 1 81 ? 12.506 -2.995 -18.539 1.00 85.50 81 VAL A N 1
ATOM 620 C CA . VAL A 1 81 ? 13.238 -4.235 -18.841 1.00 85.50 81 VAL A CA 1
ATOM 621 C C . VAL A 1 81 ? 12.929 -4.709 -20.263 1.00 85.50 81 VAL A C 1
ATOM 623 O O . VAL A 1 81 ? 13.854 -5.036 -21.011 1.00 85.50 81 VAL A O 1
ATOM 626 N N . ARG A 1 82 ? 11.656 -4.669 -20.679 1.00 87.19 82 ARG A N 1
ATOM 627 C CA . ARG A 1 82 ? 11.231 -5.020 -22.044 1.00 87.19 82 ARG A CA 1
ATOM 628 C C . ARG A 1 82 ? 11.836 -4.107 -23.104 1.00 87.19 82 ARG A C 1
ATOM 630 O O . ARG A 1 82 ? 12.239 -4.595 -24.147 1.00 87.19 82 ARG A O 1
ATOM 637 N N . GLN A 1 83 ? 11.932 -2.804 -22.844 1.00 82.12 83 GLN A N 1
ATOM 638 C CA . GLN A 1 83 ? 12.531 -1.841 -23.780 1.00 82.12 83 GLN A CA 1
ATOM 639 C C . GLN A 1 83 ? 14.054 -1.997 -23.943 1.00 82.12 83 GLN A C 1
ATOM 641 O O . GLN A 1 83 ? 14.626 -1.437 -24.876 1.00 82.12 83 GLN A O 1
ATOM 646 N N . ARG A 1 84 ? 14.722 -2.708 -23.025 1.00 76.75 84 ARG A N 1
ATOM 647 C CA . ARG A 1 84 ? 16.179 -2.939 -23.031 1.00 76.75 84 ARG A CA 1
ATOM 648 C C . ARG A 1 84 ? 16.585 -4.329 -23.534 1.00 76.75 84 ARG A C 1
ATOM 650 O O . ARG A 1 84 ? 17.786 -4.588 -23.614 1.00 76.75 84 ARG A O 1
ATOM 657 N N . SER A 1 85 ? 15.608 -5.194 -23.808 1.00 66.25 85 SER A N 1
ATOM 658 C CA . SER A 1 85 ? 15.780 -6.556 -24.335 1.00 66.25 85 SER A CA 1
ATOM 659 C C . SER A 1 85 ? 15.650 -6.567 -25.854 1.00 66.25 85 SER A C 1
ATOM 661 O O . SER A 1 85 ? 16.382 -7.354 -26.489 1.00 66.25 85 SER A O 1
#

Radius of gyration: 18.14 Å; chains: 1; bounding box: 30×54×43 Å

pLDDT: mean 85.49, std 13.47, range [39.0, 97.12]

Organism: Mycobacterium gastri (NCBI:txid1777)